Protein AF-A0A2V9D020-F1 (afdb_monomer)

Radius of gyration: 17.43 Å; Cα contacts (8 Å, |Δi|>4): 174; chains: 1; bounding box: 31×52×51 Å

Sequence (132 aa):
MLTHLQSGAFGWPVADARPDLVKAIIAVEPSGPPFFDIQNVGAPEWFRYTTMMARPWGVTADPLSYSPPAANASDLEIVPQGKADGPNLSTCWMQKDPARQLSDDDSPSQSSLGGIKFVHAEPPGQRKRARG

Foldseek 3Di:
DEEEEARLQVQQVVCQVPLVVDPDYHYHNYQDDWQWHWDQDDPDVRIDTDPHGQALCGSHVDDGAWVVGDPGSVVQAWDWDPDA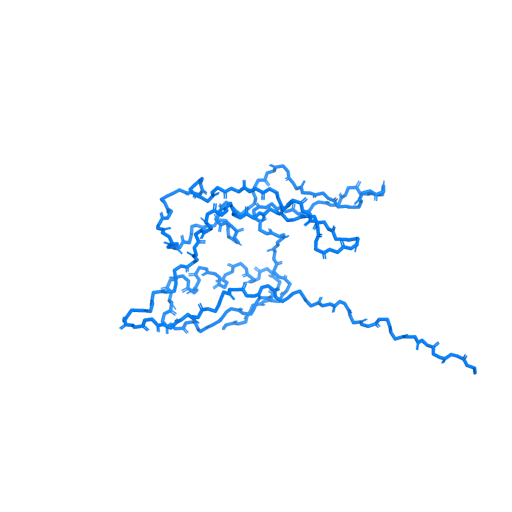PDPPGDTDIHGDPVGIAGDSPDDDDDDDPDGPDPPDDDDPDPPPPPDD

Mean predicted aligned error: 9.89 Å

Solvent-accessible surface area (backbone atoms only — not comparable to full-atom values): 8466 Å² total; per-residue (Å²): 87,80,32,54,36,82,50,21,64,56,50,56,61,53,30,59,77,34,41,87,78,41,94,50,76,45,59,44,72,40,81,56,59,46,31,28,39,70,42,79,70,48,84,92,70,42,59,41,72,48,91,62,72,60,11,58,47,43,77,31,67,58,86,70,58,34,45,70,76,54,94,49,49,79,67,59,47,70,38,71,47,94,62,45,95,46,89,98,47,75,59,50,61,38,64,40,85,86,57,66,38,73,50,70,75,76,85,90,72,98,70,89,78,71,73,89,73,82,75,78,78,74,78,86,69,92,70,78,76,86,74,135

pLDDT: mean 79.36, std 23.19, range [27.41, 97.56]

Secondary structure (DSSP, 8-state):
-EEEGGGGGGHHHHHHH-GGG-S--EEES-S-SSEEEEEEEETTTEEEEEEEEEETBTTBSS---EESPPSSGGGS-EEE-SS-SSTTPPPPEEEPSSPPEE-----SS--------------S--------

Structure (mmCIF, N/CA/C/O backbone):
data_AF-A0A2V9D020-F1
#
_entry.id   AF-A0A2V9D020-F1
#
loop_
_atom_site.group_PDB
_atom_site.id
_atom_site.type_symbol
_atom_site.label_atom_id
_atom_site.label_alt_id
_atom_site.label_comp_id
_atom_site.label_asym_id
_atom_site.label_entity_id
_atom_site.label_seq_id
_atom_site.pdbx_PDB_ins_code
_atom_site.Cartn_x
_atom_site.Cartn_y
_atom_site.Cartn_z
_atom_site.occupancy
_atom_site.B_iso_or_equiv
_atom_site.auth_seq_id
_atom_site.auth_comp_id
_atom_site.auth_asym_id
_atom_site.auth_atom_id
_atom_site.pdbx_PDB_model_num
ATOM 1 N N . MET A 1 1 ? -10.782 -12.820 5.018 1.00 87.81 1 MET A N 1
ATOM 2 C CA . MET A 1 1 ? -11.569 -12.294 3.883 1.00 87.81 1 MET A CA 1
ATOM 3 C C . MET A 1 1 ? -10.842 -12.606 2.586 1.00 87.81 1 MET A C 1
ATOM 5 O O . MET A 1 1 ? -9.620 -12.534 2.580 1.00 87.81 1 MET A O 1
ATOM 9 N N . LEU A 1 2 ? -11.568 -12.964 1.523 1.00 94.00 2 LEU A N 1
ATOM 10 C CA . LEU A 1 2 ? -10.999 -13.219 0.199 1.00 94.00 2 LEU A CA 1
ATOM 11 C C . LEU A 1 2 ? -11.632 -12.275 -0.822 1.00 94.00 2 LEU A C 1
ATOM 13 O O . LEU A 1 2 ? -12.854 -12.165 -0.881 1.00 94.00 2 LEU A O 1
ATOM 17 N N . THR A 1 3 ? -10.795 -11.617 -1.612 1.00 93.56 3 THR A N 1
ATOM 18 C CA . THR A 1 3 ? -11.188 -10.726 -2.704 1.00 93.56 3 THR A CA 1
ATOM 19 C C . THR A 1 3 ? -10.463 -11.136 -3.983 1.00 93.56 3 THR A C 1
ATOM 21 O O . THR A 1 3 ? -9.382 -11.724 -3.943 1.00 93.56 3 THR A O 1
ATOM 24 N N . HIS A 1 4 ? -11.075 -10.856 -5.130 1.00 94.31 4 HIS A N 1
ATOM 25 C CA . HIS A 1 4 ? -10.527 -11.163 -6.450 1.00 94.31 4 HIS A CA 1
ATOM 26 C C . HIS A 1 4 ? -10.631 -9.948 -7.371 1.00 94.31 4 HIS A C 1
ATOM 28 O O . HIS A 1 4 ? -11.661 -9.256 -7.387 1.00 94.31 4 HIS A O 1
ATOM 34 N N . LEU A 1 5 ? -9.585 -9.715 -8.163 1.00 90.44 5 LEU A N 1
ATOM 35 C CA . LEU A 1 5 ? -9.539 -8.667 -9.176 1.00 90.44 5 LEU A CA 1
ATOM 36 C C . LEU A 1 5 ? -9.853 -7.287 -8.562 1.00 90.44 5 LEU A C 1
ATOM 38 O O . LEU A 1 5 ? -9.308 -6.911 -7.524 1.00 90.44 5 LEU A O 1
ATOM 42 N N . GLN A 1 6 ? -10.786 -6.541 -9.157 1.00 88.25 6 GLN A N 1
ATOM 43 C CA . GLN A 1 6 ? -11.172 -5.197 -8.720 1.00 88.25 6 GLN A CA 1
ATOM 44 C C . GLN A 1 6 ? -11.692 -5.151 -7.280 1.00 88.25 6 GLN A C 1
ATOM 46 O O . GLN A 1 6 ? -11.519 -4.140 -6.604 1.00 88.25 6 GLN A O 1
ATOM 51 N N . SER A 1 7 ? -12.273 -6.246 -6.773 1.00 90.25 7 SER A N 1
ATOM 52 C CA . SER A 1 7 ? -12.718 -6.281 -5.376 1.00 90.25 7 SER A CA 1
ATOM 53 C C . SER A 1 7 ? -11.559 -6.282 -4.372 1.00 90.25 7 SER A C 1
ATOM 55 O O . SER A 1 7 ? -11.774 -6.0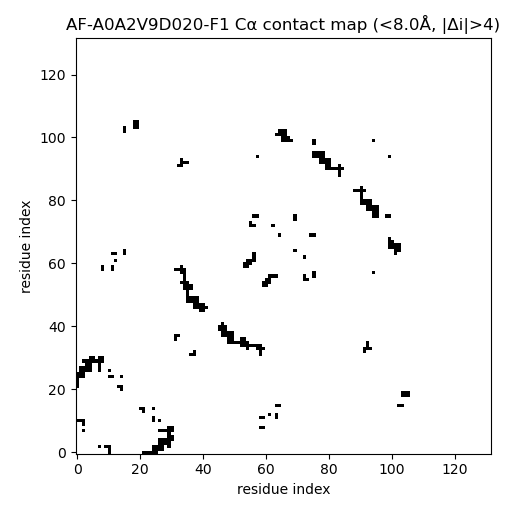39 -3.186 1.00 90.25 7 SER A O 1
ATOM 57 N N . GLY A 1 8 ? -10.326 -6.502 -4.848 1.00 89.62 8 GLY A N 1
ATOM 58 C CA . GLY A 1 8 ? -9.086 -6.428 -4.080 1.00 89.62 8 GLY A CA 1
ATOM 59 C C . GLY A 1 8 ? -8.963 -5.163 -3.234 1.00 89.62 8 GLY A C 1
ATOM 60 O O . GLY A 1 8 ? -8.541 -5.240 -2.082 1.00 89.62 8 GLY A O 1
ATOM 61 N N . ALA A 1 9 ? -9.405 -4.023 -3.773 1.00 88.62 9 ALA A N 1
ATOM 62 C CA . ALA A 1 9 ? -9.327 -2.729 -3.100 1.00 88.62 9 ALA A CA 1
ATOM 63 C C . ALA A 1 9 ? -10.188 -2.647 -1.828 1.00 88.62 9 ALA A C 1
ATOM 65 O O . ALA A 1 9 ? -9.800 -1.968 -0.883 1.00 88.62 9 ALA A O 1
ATOM 66 N N . PHE A 1 10 ? -11.318 -3.361 -1.765 1.00 90.94 10 PHE A N 1
ATOM 67 C CA . PHE A 1 10 ? -12.242 -3.285 -0.625 1.00 90.94 10 PHE A CA 1
ATOM 68 C C . PHE A 1 10 ? -11.757 -4.051 0.603 1.00 90.94 10 PHE A C 1
ATOM 70 O O . PHE A 1 10 ? -12.249 -3.811 1.703 1.00 90.94 10 PHE A O 1
ATOM 77 N N . GLY A 1 11 ? -10.797 -4.966 0.436 1.00 91.69 11 GLY A N 1
ATOM 78 C CA . GLY A 1 11 ? -10.312 -5.773 1.548 1.00 91.69 11 GLY A CA 1
ATOM 79 C C . GLY A 1 11 ? -9.694 -4.924 2.664 1.00 91.69 11 GLY A C 1
ATOM 80 O O . GLY A 1 11 ? -9.945 -5.167 3.841 1.00 91.69 11 GLY A O 1
ATOM 81 N N . TRP A 1 12 ? -8.934 -3.901 2.281 1.00 92.69 12 TRP A N 1
ATOM 82 C CA . TRP A 1 12 ? -8.201 -3.025 3.193 1.00 92.69 12 TRP A CA 1
ATOM 83 C C . TRP A 1 12 ? -9.106 -2.144 4.068 1.00 92.69 12 TRP A C 1
ATOM 85 O O . TRP A 1 12 ? -9.023 -2.290 5.283 1.00 92.69 12 TRP A O 1
ATOM 95 N N . PRO A 1 13 ? -10.017 -1.307 3.525 1.00 92.50 13 PRO A N 1
ATOM 96 C CA . PRO A 1 13 ? -10.876 -0.460 4.355 1.00 92.50 13 PRO A CA 1
ATOM 97 C C . PRO A 1 13 ? -11.856 -1.264 5.220 1.00 92.50 13 PRO A C 1
ATOM 99 O O . PRO A 1 13 ? -12.242 -0.815 6.294 1.00 92.50 13 PRO A O 1
ATOM 102 N N . VAL A 1 14 ? -12.261 -2.465 4.790 1.00 92.94 14 VAL A N 1
ATOM 103 C CA . VAL A 1 14 ? -13.100 -3.341 5.624 1.00 92.94 14 VAL A CA 1
ATOM 104 C C . VAL A 1 14 ? -12.320 -3.867 6.827 1.00 92.94 14 VAL A C 1
ATOM 106 O O . VAL A 1 14 ? -12.878 -3.903 7.922 1.00 92.94 14 VAL A O 1
ATOM 109 N N . ALA A 1 15 ? -11.058 -4.267 6.641 1.00 91.81 15 ALA A N 1
ATOM 110 C CA . ALA A 1 15 ? -10.207 -4.678 7.754 1.00 91.81 15 ALA A CA 1
ATOM 111 C C . ALA A 1 15 ? -9.889 -3.501 8.683 1.00 91.81 15 ALA A C 1
ATOM 113 O O . ALA A 1 15 ? -10.028 -3.648 9.888 1.00 91.81 15 ALA A O 1
ATOM 114 N N . ASP A 1 16 ? -9.577 -2.329 8.125 1.00 92.50 16 ASP A N 1
ATOM 115 C CA . ASP A 1 16 ? -9.305 -1.102 8.886 1.00 92.50 16 ASP A CA 1
ATOM 116 C C . ASP A 1 16 ? -10.499 -0.674 9.753 1.00 92.50 16 ASP A C 1
ATOM 118 O O . ASP A 1 16 ? -10.349 -0.323 10.917 1.00 92.50 16 ASP A O 1
ATOM 122 N N . ALA A 1 17 ? -11.719 -0.776 9.215 1.00 91.94 17 ALA A N 1
ATOM 123 C CA . ALA A 1 17 ? -12.936 -0.442 9.949 1.00 91.94 17 ALA A CA 1
ATOM 124 C C . ALA A 1 17 ? -13.366 -1.517 10.964 1.00 91.94 17 ALA A C 1
ATOM 126 O O . ALA A 1 17 ? -14.218 -1.246 11.814 1.00 91.94 17 ALA A O 1
ATOM 127 N N . ARG A 1 18 ? -12.875 -2.758 10.835 1.00 90.56 18 ARG A N 1
ATOM 128 C CA . ARG A 1 18 ? -13.279 -3.924 11.645 1.00 90.56 18 ARG A CA 1
ATOM 129 C C . ARG A 1 18 ? -12.068 -4.804 12.011 1.00 90.56 18 ARG A C 1
ATOM 131 O O . ARG A 1 18 ? -12.108 -6.006 11.718 1.00 90.56 18 ARG A O 1
ATOM 138 N N . PRO A 1 19 ? -11.029 -4.248 12.658 1.00 87.38 19 PRO A N 1
ATOM 139 C CA . PRO A 1 19 ? -9.765 -4.954 12.885 1.00 87.38 19 PRO A CA 1
ATOM 140 C C . PRO A 1 19 ? -9.964 -6.248 13.689 1.00 87.38 19 PRO A C 1
ATOM 142 O O . PRO A 1 19 ? -9.429 -7.292 13.323 1.00 87.38 19 PRO A O 1
ATOM 145 N N . ASP A 1 20 ? -10.872 -6.240 14.669 1.00 87.56 20 ASP A N 1
ATOM 146 C CA . ASP A 1 20 ? -11.183 -7.407 15.512 1.00 87.56 20 ASP A CA 1
ATOM 147 C C . ASP A 1 20 ? -11.908 -8.554 14.788 1.00 87.56 20 ASP A C 1
ATOM 149 O O . ASP A 1 20 ? -11.980 -9.679 15.285 1.00 87.56 20 ASP A O 1
ATOM 153 N N . LEU A 1 21 ? -12.506 -8.283 13.623 1.00 89.94 21 LEU A N 1
ATOM 154 C CA . LEU A 1 21 ? -13.344 -9.249 12.900 1.00 89.94 21 LEU A CA 1
ATOM 155 C C . LEU A 1 21 ? -12.667 -9.801 11.643 1.00 89.94 21 LEU A C 1
ATOM 157 O O . LEU A 1 21 ? -13.145 -10.782 11.065 1.00 89.94 21 LEU A O 1
ATOM 161 N N . VAL A 1 22 ? -11.560 -9.198 11.202 1.00 87.50 22 VAL A N 1
ATOM 162 C CA . VAL A 1 22 ? -10.839 -9.609 9.996 1.00 87.50 22 VAL A CA 1
ATOM 163 C C . VAL A 1 22 ? -9.460 -10.128 10.368 1.00 87.50 22 VAL A C 1
ATOM 165 O O . VAL A 1 22 ? -8.502 -9.385 10.491 1.00 87.50 22 VAL A O 1
ATOM 168 N N . LYS A 1 23 ? -9.325 -11.455 10.444 1.00 87.81 23 LYS A N 1
ATOM 169 C CA . LYS A 1 23 ? -8.033 -12.077 10.776 1.00 87.81 23 LYS A CA 1
ATOM 170 C C . LYS A 1 23 ? -6.972 -11.961 9.674 1.00 87.81 23 LYS A C 1
ATOM 172 O O . LYS A 1 23 ? -5.784 -12.061 9.957 1.00 87.81 23 LYS A O 1
ATOM 177 N N . ALA A 1 24 ? -7.404 -11.864 8.415 1.00 88.31 24 ALA A N 1
ATOM 178 C CA . ALA A 1 24 ? -6.524 -11.774 7.252 1.00 88.31 24 ALA A CA 1
ATOM 179 C C . ALA A 1 24 ? -7.281 -11.301 6.002 1.00 88.31 24 ALA A C 1
ATOM 181 O O . ALA A 1 24 ? -8.473 -11.597 5.835 1.00 88.31 24 ALA A O 1
ATOM 182 N N . ILE A 1 25 ? -6.554 -10.668 5.080 1.00 89.94 25 ILE A N 1
ATOM 183 C CA . ILE A 1 25 ? -6.991 -10.374 3.710 1.00 89.94 25 ILE A CA 1
ATOM 184 C C . ILE A 1 25 ? -6.212 -11.275 2.750 1.00 89.94 25 ILE A C 1
ATOM 186 O O . ILE A 1 25 ? -4.985 -11.292 2.756 1.00 89.94 25 ILE A O 1
ATOM 190 N N . ILE A 1 26 ? -6.931 -12.002 1.900 1.00 92.12 26 ILE A N 1
ATOM 191 C CA . ILE A 1 26 ? -6.379 -12.711 0.746 1.00 92.12 26 ILE A CA 1
ATOM 192 C C . ILE A 1 26 ? -6.903 -11.993 -0.493 1.00 92.12 26 ILE A C 1
ATOM 194 O O . ILE A 1 26 ? -8.055 -12.184 -0.876 1.00 92.12 26 ILE A O 1
ATOM 198 N N . ALA A 1 27 ? -6.071 -11.149 -1.094 1.00 91.12 27 ALA A N 1
ATOM 199 C CA . ALA A 1 27 ? -6.400 -10.454 -2.331 1.00 91.12 27 ALA A CA 1
ATOM 200 C C . ALA A 1 27 ? -5.744 -11.180 -3.510 1.00 91.12 27 ALA A C 1
ATOM 202 O O . ALA A 1 27 ? -4.519 -11.210 -3.623 1.00 91.12 27 ALA A O 1
ATOM 203 N N . VAL A 1 28 ? -6.559 -11.785 -4.373 1.00 92.81 28 VAL A N 1
ATOM 204 C CA . VAL A 1 28 ? -6.100 -12.505 -5.565 1.00 92.81 28 VAL A CA 1
ATOM 205 C C . VAL A 1 28 ? -6.102 -11.546 -6.751 1.00 92.81 28 VAL A C 1
ATOM 207 O O . VAL A 1 28 ? -7.161 -11.055 -7.143 1.00 92.81 28 VAL A O 1
ATOM 210 N N . GLU A 1 29 ? -4.913 -11.278 -7.292 1.00 91.44 29 GLU A N 1
ATOM 211 C CA . GLU A 1 29 ? -4.685 -10.343 -8.406 1.00 91.44 29 GLU A CA 1
ATOM 212 C C . GLU A 1 29 ? -5.315 -8.943 -8.191 1.00 91.44 29 GLU A C 1
ATOM 214 O O . GLU A 1 29 ? -6.063 -8.459 -9.044 1.00 91.44 29 GLU A O 1
ATOM 219 N N . PRO A 1 30 ? -5.066 -8.270 -7.046 1.00 88.50 30 PRO A N 1
ATOM 220 C CA . PRO A 1 30 ? -5.572 -6.920 -6.825 1.00 88.50 30 PRO A CA 1
ATOM 221 C C . PRO A 1 30 ? -4.879 -5.904 -7.741 1.00 88.50 30 PRO A C 1
ATOM 223 O O . PRO A 1 30 ? -3.773 -6.130 -8.234 1.00 88.50 30 PRO A O 1
ATOM 226 N N . SER A 1 31 ? -5.490 -4.728 -7.890 1.00 85.00 31 SER A N 1
ATOM 227 C CA . SER A 1 31 ? -4.809 -3.561 -8.459 1.00 85.00 31 SER A CA 1
ATOM 228 C C . SER A 1 31 ? -3.546 -3.230 -7.660 1.00 85.00 31 SER A C 1
ATOM 230 O O . SER A 1 31 ? -3.591 -3.155 -6.430 1.00 85.00 31 SER A O 1
ATOM 232 N N . GLY A 1 32 ? -2.438 -2.989 -8.347 1.00 80.44 32 GLY A N 1
ATOM 233 C CA . GLY A 1 32 ? -1.145 -2.724 -7.730 1.00 80.44 32 GLY A CA 1
ATOM 234 C C . GLY A 1 32 ? -0.087 -2.428 -8.785 1.00 80.44 32 GLY A C 1
ATOM 235 O O . GLY A 1 32 ? -0.401 -2.454 -9.981 1.00 80.44 32 GLY A O 1
ATOM 236 N N . PRO A 1 33 ? 1.164 -2.155 -8.377 1.00 88.75 33 PRO A N 1
ATOM 237 C CA . PRO A 1 33 ? 1.796 -2.266 -7.037 1.00 88.75 33 PRO A CA 1
ATOM 238 C C . PRO A 1 33 ? 1.492 -1.085 -6.079 1.00 88.75 33 PRO A C 1
ATOM 240 O O . PRO A 1 33 ? 0.730 -0.203 -6.449 1.00 88.75 33 PRO A O 1
ATOM 243 N N . PRO A 1 34 ? 2.016 -1.014 -4.836 1.00 90.25 34 PRO A N 1
ATOM 244 C CA . PRO A 1 34 ? 1.792 0.143 -3.957 1.00 90.25 34 PRO A CA 1
ATOM 245 C C . PRO A 1 34 ? 2.175 1.494 -4.586 1.00 90.25 34 PRO A C 1
ATOM 247 O O . PRO A 1 34 ? 3.091 1.571 -5.404 1.00 90.25 34 PRO A O 1
ATOM 250 N N . PHE A 1 35 ? 1.487 2.558 -4.164 1.00 94.75 35 PHE A N 1
ATOM 251 C CA . PHE A 1 35 ? 1.672 3.961 -4.570 1.00 94.75 35 PHE A CA 1
ATOM 252 C C . PHE A 1 35 ? 1.384 4.294 -6.041 1.00 94.75 35 PHE A C 1
ATOM 254 O O . PHE A 1 35 ? 0.561 5.168 -6.305 1.00 94.75 35 PHE A O 1
ATOM 261 N N . PHE A 1 36 ? 2.000 3.608 -7.002 1.00 94.62 36 PHE A N 1
ATOM 262 C CA . PHE A 1 36 ? 1.916 3.920 -8.434 1.00 94.62 36 PHE A CA 1
ATOM 263 C C . PHE A 1 36 ? 1.421 2.721 -9.242 1.00 94.62 36 PHE A C 1
ATOM 265 O O . PHE A 1 36 ? 1.714 1.573 -8.906 1.00 94.62 36 PHE A O 1
ATOM 272 N N . ASP A 1 37 ? 0.685 2.984 -10.320 1.00 92.25 37 ASP A N 1
ATOM 273 C CA . ASP A 1 37 ? 0.302 1.950 -11.282 1.00 92.25 37 ASP A CA 1
ATOM 274 C C . ASP A 1 37 ? 1.453 1.642 -12.242 1.00 92.25 37 ASP A C 1
ATOM 276 O O . ASP A 1 37 ? 2.416 2.401 -12.367 1.00 92.25 37 ASP A O 1
ATOM 280 N N . ILE A 1 38 ? 1.336 0.517 -12.945 1.00 89.00 38 ILE A N 1
ATOM 281 C CA . ILE A 1 38 ? 2.230 0.150 -14.040 1.00 89.00 38 ILE A CA 1
ATOM 282 C C . ILE A 1 38 ? 1.516 0.402 -15.369 1.00 89.00 38 ILE A C 1
ATOM 284 O O . ILE A 1 38 ? 0.399 -0.060 -15.590 1.00 89.00 38 ILE A O 1
ATOM 288 N N . GLN A 1 39 ? 2.193 1.093 -16.281 1.00 90.31 39 GLN A N 1
ATOM 289 C CA . GLN A 1 39 ? 1.784 1.283 -17.669 1.00 90.31 39 GLN A CA 1
ATOM 290 C C . GLN A 1 39 ? 2.648 0.440 -18.615 1.00 90.31 39 GLN A C 1
ATOM 292 O O . GLN A 1 39 ? 3.861 0.316 -18.425 1.00 90.31 39 GLN A O 1
ATOM 297 N N . ASN A 1 40 ? 2.028 -0.106 -19.664 1.00 90.81 40 ASN A N 1
ATOM 298 C CA . ASN A 1 40 ? 2.741 -0.760 -20.759 1.00 90.81 40 ASN A CA 1
ATOM 299 C C . ASN A 1 40 ? 3.334 0.307 -21.690 1.00 90.81 40 ASN A C 1
ATOM 301 O O . ASN A 1 40 ? 2.611 1.182 -22.166 1.00 90.81 40 ASN A O 1
ATOM 305 N N . VAL A 1 41 ? 4.645 0.245 -21.923 1.00 91.69 41 VAL A N 1
ATOM 306 C CA . VAL A 1 41 ? 5.389 1.235 -22.726 1.00 91.69 41 VAL A CA 1
ATOM 307 C C . VAL A 1 41 ? 6.032 0.644 -23.986 1.00 91.69 41 VAL A C 1
ATOM 309 O O . VAL A 1 41 ? 6.692 1.371 -24.721 1.00 91.69 41 VAL A O 1
ATOM 312 N N . GLY A 1 42 ? 5.809 -0.645 -24.271 1.00 91.19 42 GLY A N 1
ATOM 313 C CA . GLY A 1 42 ? 6.434 -1.353 -25.394 1.00 91.19 42 GLY A CA 1
ATOM 314 C C . GLY A 1 42 ? 7.906 -1.722 -25.159 1.00 91.19 42 GLY A C 1
ATOM 315 O O . GLY A 1 42 ? 8.510 -1.345 -24.158 1.00 91.19 42 GLY A O 1
ATOM 316 N N . ALA A 1 43 ? 8.479 -2.512 -26.069 1.00 87.19 43 ALA A N 1
ATOM 317 C CA . ALA A 1 43 ? 9.869 -2.966 -25.985 1.00 87.19 43 ALA A CA 1
ATOM 318 C C . ALA A 1 43 ? 10.879 -1.813 -26.198 1.00 87.19 43 ALA A C 1
ATOM 320 O O . ALA A 1 43 ? 10.599 -0.927 -27.010 1.00 87.19 43 ALA A O 1
ATOM 321 N N . PRO A 1 44 ? 12.079 -1.869 -25.582 1.00 86.81 44 PRO A N 1
ATOM 322 C CA . PRO A 1 44 ? 12.588 -2.958 -24.738 1.00 86.81 44 PRO A CA 1
ATOM 323 C C . PRO A 1 44 ? 12.158 -2.914 -23.261 1.00 86.81 44 PRO A C 1
ATOM 325 O O . PRO A 1 44 ? 12.310 -3.921 -22.575 1.00 86.81 44 PRO A O 1
ATOM 328 N N . GLU A 1 45 ? 11.612 -1.804 -22.765 1.00 83.38 45 GLU A N 1
ATOM 329 C CA . GLU A 1 45 ? 11.303 -1.619 -21.339 1.00 83.38 45 GLU A CA 1
ATOM 330 C C . GLU A 1 45 ? 10.053 -2.376 -20.864 1.00 83.38 45 GLU A C 1
ATOM 332 O O . GLU A 1 45 ? 9.995 -2.772 -19.703 1.00 83.38 45 GLU A O 1
ATOM 337 N N . TRP A 1 46 ? 9.078 -2.600 -21.751 1.00 85.44 46 TRP A N 1
ATOM 338 C CA . TRP A 1 46 ? 7.772 -3.260 -21.563 1.00 85.44 46 TRP A CA 1
ATOM 339 C C . TRP A 1 46 ? 6.836 -2.628 -20.523 1.00 85.44 46 TRP A C 1
ATOM 341 O O . TRP A 1 46 ? 5.650 -2.458 -20.804 1.00 85.44 46 TRP A O 1
ATOM 351 N N . PHE A 1 47 ? 7.346 -2.222 -19.363 1.00 87.62 47 PHE A N 1
ATOM 352 C CA . PHE A 1 47 ? 6.589 -1.693 -18.237 1.00 87.62 47 PHE A CA 1
ATOM 353 C C . PHE A 1 47 ? 7.298 -0.495 -17.603 1.00 87.62 47 PHE A C 1
ATOM 355 O O . PHE A 1 47 ? 8.524 -0.440 -17.511 1.00 87.62 47 PHE A O 1
ATOM 362 N N . ARG A 1 48 ? 6.516 0.472 -17.125 1.00 88.56 48 ARG A N 1
ATOM 363 C CA . ARG A 1 48 ? 7.005 1.610 -16.339 1.00 88.56 48 ARG A CA 1
ATOM 364 C C . ARG A 1 48 ? 5.968 1.997 -15.295 1.00 88.56 48 ARG A C 1
ATOM 366 O O . ARG A 1 48 ? 4.778 1.851 -15.545 1.00 88.56 48 ARG A O 1
ATOM 373 N N . TYR A 1 49 ? 6.403 2.550 -14.171 1.00 91.25 49 TYR A N 1
ATOM 374 C CA . TYR A 1 49 ? 5.500 3.254 -13.265 1.00 91.25 49 TYR A CA 1
ATOM 375 C C . TYR A 1 49 ? 4.833 4.463 -13.926 1.00 91.25 49 TYR A C 1
ATOM 377 O O . TYR A 1 49 ? 5.458 5.188 -14.707 1.00 91.25 49 TYR A O 1
ATOM 385 N N . THR A 1 50 ? 3.574 4.706 -13.578 1.00 92.69 50 THR A N 1
ATOM 386 C CA . THR A 1 50 ? 2.908 5.977 -13.860 1.00 92.69 50 THR A CA 1
ATOM 387 C C . THR A 1 50 ? 3.575 7.112 -13.085 1.00 92.69 50 THR A C 1
ATOM 389 O O . THR A 1 50 ? 4.205 6.905 -12.050 1.00 92.69 50 THR A O 1
ATOM 392 N N . THR A 1 51 ? 3.431 8.343 -13.576 1.00 91.88 51 THR A N 1
ATOM 393 C CA . THR A 1 51 ? 3.890 9.543 -12.855 1.00 91.88 51 THR 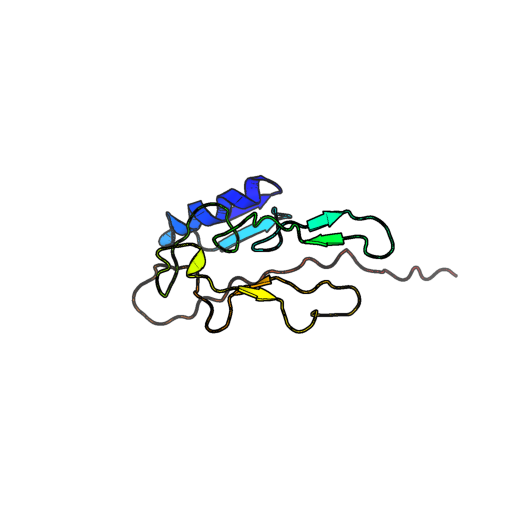A CA 1
ATOM 394 C C . THR A 1 51 ? 2.885 10.009 -11.805 1.00 91.88 51 THR A C 1
ATOM 396 O O . THR A 1 51 ? 3.267 10.634 -10.820 1.00 91.88 51 THR A O 1
ATOM 399 N N . MET A 1 52 ? 1.599 9.706 -12.004 1.00 94.25 52 MET A N 1
ATOM 400 C CA . MET A 1 52 ? 0.542 9.992 -11.038 1.00 94.25 52 MET A CA 1
ATOM 401 C C . MET A 1 52 ? 0.450 8.871 -10.007 1.00 94.25 52 MET A C 1
ATOM 403 O O . MET A 1 52 ? 0.372 7.693 -10.366 1.00 94.25 52 MET A O 1
ATOM 407 N N . MET A 1 53 ? 0.445 9.261 -8.734 1.00 94.12 53 MET A N 1
ATOM 408 C CA . MET A 1 53 ? 0.266 8.361 -7.602 1.00 94.12 53 MET A CA 1
ATOM 409 C C . MET A 1 53 ? -1.194 7.894 -7.544 1.00 94.12 53 MET A C 1
ATOM 411 O O . MET A 1 53 ? -2.106 8.709 -7.430 1.00 94.12 53 MET A O 1
ATOM 415 N N . ALA A 1 54 ? -1.399 6.584 -7.642 1.00 94.44 54 ALA A N 1
ATOM 416 C CA . ALA A 1 54 ? -2.708 5.935 -7.648 1.00 94.44 54 ALA A CA 1
ATOM 417 C C . ALA A 1 54 ? -3.188 5.558 -6.236 1.00 94.44 54 ALA A C 1
ATOM 419 O O . ALA A 1 54 ? -4.388 5.514 -5.977 1.00 94.44 54 ALA A O 1
ATOM 420 N N . ARG A 1 55 ? -2.251 5.272 -5.323 1.00 94.88 55 ARG A N 1
ATOM 421 C CA . ARG A 1 55 ? -2.521 4.795 -3.957 1.00 94.88 55 ARG A CA 1
ATOM 422 C C . ARG A 1 55 ? -1.710 5.589 -2.923 1.00 94.88 55 ARG A C 1
ATOM 424 O O . ARG A 1 55 ? -0.715 5.078 -2.411 1.00 94.88 55 ARG A O 1
ATOM 431 N N . PRO A 1 56 ? -2.079 6.854 -2.643 1.00 96.31 56 PRO A N 1
ATOM 432 C CA . PRO A 1 56 ? -1.383 7.711 -1.677 1.00 96.31 56 PRO A CA 1
ATOM 433 C C . PRO A 1 56 ? -1.209 7.100 -0.280 1.00 96.31 56 PRO A C 1
ATOM 435 O O . PRO A 1 56 ? -0.242 7.421 0.401 1.00 96.31 56 PRO A O 1
ATOM 438 N N . TRP A 1 57 ? -2.091 6.188 0.129 1.00 96.19 57 TRP A N 1
ATOM 439 C CA . TRP A 1 57 ? -2.026 5.490 1.415 1.00 96.19 57 TRP A CA 1
ATOM 440 C C . TRP A 1 57 ? -1.439 4.078 1.253 1.00 96.19 57 TRP A C 1
ATOM 442 O O . TRP A 1 57 ? -1.934 3.090 1.786 1.00 96.19 57 TRP A O 1
ATOM 452 N N . GLY A 1 58 ? -0.393 3.950 0.431 1.00 94.19 58 GLY A N 1
ATOM 453 C CA . GLY A 1 58 ? 0.307 2.690 0.179 1.00 94.19 58 GLY A CA 1
ATOM 454 C C . GLY A 1 58 ? -0.461 1.733 -0.728 1.00 94.19 58 GLY A C 1
ATOM 455 O O . GLY A 1 58 ? -0.176 1.647 -1.923 1.00 94.19 58 GLY A O 1
ATOM 456 N N . VAL A 1 59 ? -1.403 0.977 -0.162 1.00 91.31 59 VAL A N 1
ATOM 457 C CA . VAL A 1 59 ? -2.175 -0.056 -0.883 1.00 91.31 59 VAL A CA 1
ATOM 458 C C . VAL A 1 59 ? -3.565 0.415 -1.318 1.00 91.31 59 VAL A C 1
ATOM 460 O O . VAL A 1 59 ? -4.187 -0.235 -2.157 1.00 91.31 59 VAL A O 1
ATOM 463 N N . THR A 1 60 ? -4.030 1.564 -0.820 1.00 93.19 60 THR A N 1
ATOM 464 C CA . THR A 1 60 ? -5.344 2.149 -1.128 1.00 93.19 60 THR A CA 1
ATOM 465 C C . THR A 1 60 ? -5.248 3.589 -1.631 1.00 93.19 60 THR A C 1
ATOM 467 O O . THR A 1 60 ? -4.278 4.310 -1.383 1.00 93.19 60 THR A O 1
ATOM 470 N N . ALA A 1 61 ? -6.287 4.009 -2.359 1.00 93.94 61 ALA A N 1
ATOM 471 C CA . ALA A 1 61 ? -6.527 5.415 -2.675 1.00 93.94 61 ALA A CA 1
ATOM 472 C C . ALA A 1 61 ? -7.086 6.186 -1.466 1.00 93.94 61 ALA A C 1
ATOM 474 O O . ALA A 1 61 ? -6.733 7.346 -1.262 1.00 93.94 61 ALA A O 1
ATOM 475 N N . ASP A 1 62 ? -7.906 5.517 -0.653 1.00 93.44 62 ASP A N 1
ATOM 476 C CA . ASP A 1 62 ? -8.517 6.076 0.553 1.00 93.44 62 ASP A CA 1
ATOM 477 C C . ASP A 1 62 ? -7.622 5.915 1.794 1.00 93.44 62 ASP A C 1
ATOM 479 O O . ASP A 1 62 ? -6.800 4.992 1.824 1.00 93.44 62 ASP A O 1
ATOM 483 N N . PRO A 1 63 ? -7.779 6.776 2.819 1.00 95.69 63 PRO A N 1
ATOM 484 C CA . PRO A 1 63 ? -7.044 6.670 4.077 1.00 95.69 63 PRO A CA 1
ATOM 485 C C . PRO A 1 63 ? -7.191 5.319 4.781 1.00 95.69 63 PRO A C 1
ATOM 487 O O . PRO A 1 63 ? -8.262 4.717 4.760 1.00 95.69 63 PRO A O 1
ATOM 490 N N . LEU A 1 64 ? -6.114 4.895 5.446 1.00 94.75 64 LEU A N 1
ATOM 491 C CA . LEU A 1 64 ? -6.077 3.763 6.377 1.00 94.75 64 LEU A CA 1
ATOM 492 C C . LEU A 1 64 ? -5.481 4.216 7.710 1.00 94.75 64 LEU A C 1
ATOM 494 O O . LEU A 1 64 ? -4.771 5.225 7.776 1.00 94.75 64 LEU A O 1
ATOM 498 N N . SER A 1 65 ? -5.736 3.450 8.763 1.00 94.56 65 SER A N 1
ATOM 499 C CA . SER A 1 65 ? -5.178 3.674 10.088 1.00 94.56 65 SER A CA 1
ATOM 500 C C . SER A 1 65 ? -3.773 3.083 10.179 1.00 94.56 65 SER A C 1
ATOM 502 O O . SER A 1 65 ? -3.524 1.933 9.813 1.00 94.56 65 SER A O 1
ATOM 504 N N . TYR A 1 66 ? -2.836 3.887 10.682 1.00 94.31 66 TYR A N 1
ATOM 505 C CA . TYR A 1 66 ? -1.430 3.515 10.816 1.00 94.31 66 TYR A CA 1
ATOM 506 C C . TYR A 1 66 ? -0.931 3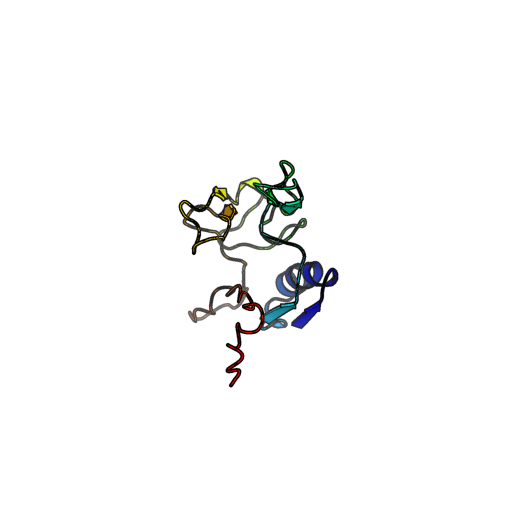.660 12.253 1.00 94.31 66 TYR A C 1
ATOM 508 O O . TYR A 1 66 ? -1.400 4.512 13.010 1.00 94.31 66 TYR A O 1
ATOM 516 N N . SER A 1 67 ? 0.105 2.893 12.584 1.00 92.50 67 SER A N 1
ATOM 517 C CA . SER A 1 67 ? 0.918 3.048 13.782 1.00 92.50 67 SER A CA 1
ATOM 518 C C . SER A 1 67 ? 2.398 3.214 13.394 1.00 92.50 67 SER A C 1
ATOM 520 O O . SER A 1 67 ? 2.976 2.315 12.773 1.00 92.50 67 SER A O 1
ATOM 522 N N . PRO A 1 68 ? 3.038 4.356 13.718 1.00 93.69 68 PRO A N 1
ATOM 523 C CA . PRO A 1 68 ? 2.441 5.560 14.309 1.00 93.69 68 PRO A CA 1
ATOM 524 C C . PRO A 1 68 ? 1.398 6.230 13.381 1.00 93.69 68 PRO A C 1
ATOM 526 O O . PRO A 1 68 ? 1.510 6.083 12.158 1.00 93.69 68 PRO A O 1
ATOM 529 N N . PRO A 1 69 ? 0.434 7.013 13.917 1.00 95.00 69 PRO A N 1
ATOM 530 C CA . PRO A 1 69 ? -0.630 7.643 13.126 1.00 95.00 69 PRO A CA 1
ATOM 531 C C . PRO A 1 69 ? -0.113 8.545 12.003 1.00 95.00 69 PRO A C 1
ATOM 533 O O . PRO A 1 69 ? 0.772 9.376 12.228 1.00 95.00 69 PRO A O 1
ATOM 536 N N . ALA A 1 70 ? -0.681 8.390 10.807 1.00 9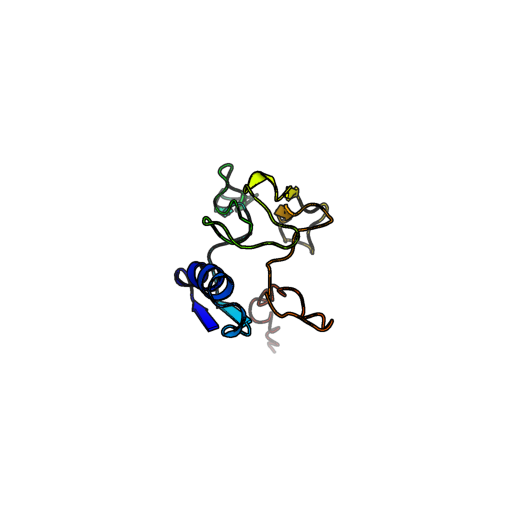5.62 70 ALA A N 1
ATOM 537 C CA . ALA A 1 70 ? -0.512 9.290 9.669 1.00 95.62 70 ALA A CA 1
ATOM 538 C C . ALA A 1 70 ? -1.755 10.184 9.561 1.00 95.62 70 ALA A C 1
ATOM 540 O O . ALA A 1 70 ? -2.866 9.681 9.411 1.00 95.62 70 ALA A O 1
ATOM 541 N N . ALA A 1 71 ? -1.577 11.499 9.663 1.00 95.62 71 ALA A N 1
ATOM 542 C CA . ALA A 1 71 ? -2.659 12.467 9.496 1.00 95.62 71 ALA A CA 1
ATOM 543 C C . ALA A 1 71 ? -2.922 12.760 8.012 1.00 95.62 71 ALA A C 1
ATOM 545 O O . ALA A 1 71 ? -4.050 13.056 7.626 1.00 95.62 71 ALA A O 1
ATOM 546 N N . ASN A 1 72 ? -1.882 12.658 7.181 1.00 97.56 72 ASN A N 1
ATOM 547 C CA . ASN A 1 72 ? -1.933 12.875 5.741 1.00 97.56 72 ASN A CA 1
ATOM 548 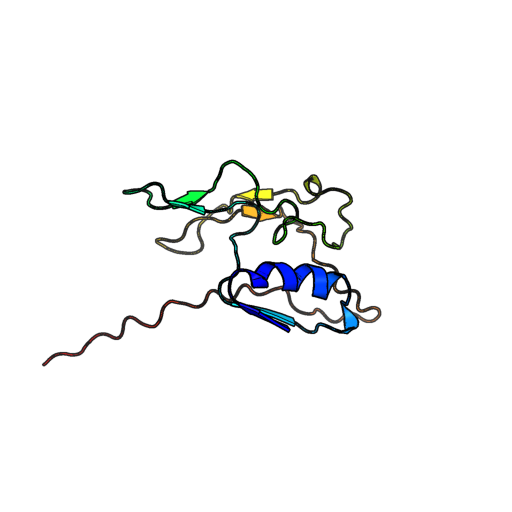C C . ASN A 1 72 ? -1.194 11.752 5.007 1.00 97.56 72 ASN A C 1
ATOM 550 O O . ASN A 1 72 ? -0.239 11.181 5.526 1.00 97.56 72 ASN A O 1
ATOM 554 N N . ALA A 1 73 ? -1.552 11.511 3.745 1.00 96.75 73 ALA A N 1
ATOM 555 C CA . ALA A 1 73 ? -0.846 10.547 2.900 1.00 96.75 73 ALA A CA 1
ATOM 556 C C . ALA A 1 73 ? 0.661 10.835 2.771 1.00 96.75 73 ALA A C 1
ATOM 558 O O . ALA A 1 73 ? 1.467 9.915 2.700 1.00 96.75 73 ALA A O 1
ATOM 559 N N . SER A 1 74 ? 1.058 12.113 2.787 1.00 96.19 74 SER A N 1
ATOM 560 C CA . SER A 1 74 ? 2.467 12.530 2.746 1.00 96.19 74 SER A CA 1
ATOM 561 C C . SER A 1 74 ? 3.279 12.089 3.965 1.00 96.19 74 SER A C 1
ATOM 563 O O . SER A 1 74 ? 4.504 12.124 3.913 1.00 96.19 74 SER A O 1
ATOM 565 N N . ASP A 1 75 ? 2.619 11.683 5.051 1.00 96.62 75 ASP A N 1
ATOM 566 C CA . ASP A 1 75 ? 3.285 11.165 6.245 1.00 96.62 75 ASP A CA 1
ATOM 567 C C . ASP A 1 75 ? 3.820 9.739 6.025 1.00 96.62 75 ASP A C 1
ATOM 569 O O . ASP A 1 75 ? 4.613 9.248 6.836 1.00 96.62 75 ASP A O 1
ATOM 573 N N . LEU A 1 76 ? 3.391 9.073 4.945 1.00 96.31 76 LEU A N 1
ATOM 574 C CA . LEU A 1 76 ? 4.031 7.887 4.393 1.00 96.31 76 LEU A CA 1
ATOM 575 C C . LEU A 1 76 ? 5.154 8.342 3.454 1.00 96.31 76 LEU A C 1
ATOM 577 O O . LEU A 1 76 ? 4.980 8.422 2.238 1.00 96.31 76 LEU A O 1
ATOM 581 N N . GLU A 1 77 ? 6.321 8.656 4.015 1.00 96.12 77 GLU A N 1
ATOM 582 C CA . GLU A 1 77 ? 7.512 8.917 3.203 1.00 96.12 77 GLU A CA 1
ATOM 583 C C . GLU A 1 77 ? 7.827 7.686 2.347 1.00 96.12 77 GLU A C 1
ATOM 585 O O . GLU A 1 77 ? 7.926 6.582 2.880 1.00 96.12 77 GLU A O 1
ATOM 590 N N . ILE A 1 78 ? 8.019 7.867 1.038 1.00 95.75 78 ILE A N 1
ATOM 591 C CA . ILE A 1 78 ? 8.314 6.772 0.108 1.00 95.75 78 ILE A CA 1
ATOM 592 C C . ILE A 1 78 ? 9.681 6.899 -0.545 1.00 95.75 78 ILE A C 1
ATOM 594 O O . ILE A 1 78 ? 10.169 7.992 -0.829 1.00 95.75 78 ILE A O 1
ATOM 598 N N . VAL A 1 79 ? 10.281 5.751 -0.835 1.00 94.81 79 VAL A N 1
ATOM 599 C CA . VAL A 1 79 ? 11.550 5.623 -1.545 1.00 94.81 79 VAL A CA 1
ATOM 600 C C . VAL A 1 79 ? 11.455 4.511 -2.589 1.00 94.81 79 VAL A C 1
ATOM 602 O O . VAL A 1 79 ? 10.750 3.519 -2.375 1.00 94.81 79 VAL A O 1
ATOM 605 N N . PRO A 1 80 ? 12.161 4.633 -3.726 1.00 91.38 80 PRO A N 1
ATOM 606 C CA . PRO A 1 80 ? 12.353 3.493 -4.601 1.00 91.38 80 PRO A CA 1
ATOM 607 C C . PRO A 1 80 ? 13.233 2.463 -3.887 1.00 91.38 80 PRO A C 1
ATOM 609 O O . PRO A 1 80 ? 14.215 2.799 -3.222 1.00 91.38 80 PRO A O 1
ATOM 612 N N . GLN A 1 81 ? 12.898 1.191 -4.046 1.00 90.44 81 GLN A N 1
ATOM 613 C CA . GLN A 1 81 ? 13.722 0.082 -3.600 1.00 90.44 81 GLN A CA 1
ATOM 614 C C . GLN A 1 81 ? 15.102 0.182 -4.258 1.00 90.44 81 GLN A C 1
ATOM 616 O O . GLN A 1 81 ? 15.213 0.328 -5.475 1.00 90.44 81 GLN A O 1
ATOM 621 N N . GLY A 1 82 ? 16.162 0.091 -3.452 1.00 89.62 82 GLY A N 1
ATOM 622 C CA . GLY A 1 82 ? 17.528 0.297 -3.943 1.00 89.62 82 GLY A CA 1
ATOM 623 C C . GLY A 1 82 ? 17.995 -0.755 -4.955 1.00 89.62 82 GLY A C 1
ATOM 624 O O . GLY A 1 82 ? 18.841 -0.467 -5.797 1.00 89.62 82 GLY A O 1
ATOM 625 N N . LYS A 1 83 ? 17.448 -1.973 -4.891 1.00 91.81 83 LYS A N 1
ATOM 626 C CA . LYS A 1 83 ? 17.776 -3.081 -5.793 1.00 91.81 83 LYS A CA 1
ATOM 627 C C . LYS A 1 83 ? 16.554 -3.975 -5.976 1.00 91.81 83 L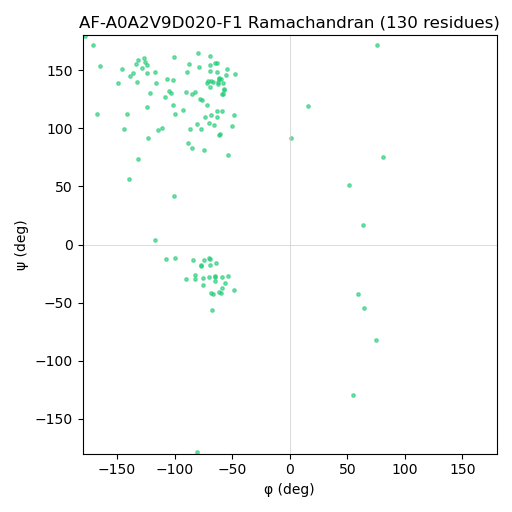YS A C 1
ATOM 629 O O . LYS A 1 83 ? 15.879 -4.266 -4.998 1.00 91.81 83 LYS A O 1
ATOM 634 N N . ALA A 1 84 ? 16.309 -4.430 -7.202 1.00 88.56 84 ALA A N 1
ATOM 635 C CA . ALA A 1 84 ? 15.275 -5.423 -7.468 1.00 88.56 84 ALA A CA 1
ATOM 636 C C . ALA A 1 84 ? 15.585 -6.755 -6.764 1.00 88.56 84 ALA A C 1
ATOM 638 O O . ALA A 1 84 ? 16.749 -7.152 -6.646 1.00 88.56 84 ALA A O 1
ATOM 639 N N . ASP A 1 85 ? 14.537 -7.474 -6.365 1.00 88.75 85 ASP A N 1
ATOM 640 C CA . ASP A 1 85 ? 14.664 -8.733 -5.620 1.00 88.75 85 ASP A CA 1
ATOM 641 C C . ASP A 1 85 ? 15.230 -9.894 -6.458 1.00 88.75 85 ASP A C 1
ATOM 643 O O . ASP A 1 85 ? 15.638 -10.921 -5.916 1.00 88.75 85 ASP A O 1
ATOM 647 N N . GLY A 1 86 ? 15.319 -9.738 -7.782 1.00 90.62 86 GLY A N 1
ATOM 648 C CA . GLY A 1 86 ? 15.829 -10.767 -8.678 1.00 90.62 86 GLY A CA 1
ATOM 649 C C . GLY A 1 86 ? 16.042 -10.283 -10.114 1.00 90.62 86 GLY A C 1
ATOM 650 O O . GLY A 1 86 ? 15.657 -9.166 -10.469 1.00 90.62 86 GLY A O 1
ATOM 651 N N . PRO A 1 87 ? 16.674 -11.114 -10.961 1.00 88.31 87 PRO A N 1
ATOM 652 C CA . PRO A 1 87 ? 16.809 -10.817 -12.381 1.00 88.31 87 PRO A CA 1
ATOM 653 C C . PRO A 1 87 ? 15.427 -10.731 -13.039 1.00 88.31 87 PRO A C 1
ATOM 655 O O . PRO A 1 87 ? 14.555 -11.550 -12.766 1.00 88.31 87 PRO A O 1
ATOM 658 N N . ASN A 1 88 ? 15.252 -9.764 -13.941 1.00 83.06 88 ASN A N 1
ATOM 659 C CA . ASN A 1 88 ? 13.991 -9.490 -14.646 1.00 83.06 88 ASN A CA 1
ATOM 660 C C . ASN A 1 88 ? 12.820 -9.042 -13.748 1.00 83.06 88 ASN A C 1
ATOM 662 O O . ASN A 1 88 ? 11.677 -9.065 -14.197 1.00 83.06 88 ASN A O 1
ATOM 666 N N . LEU A 1 89 ? 13.089 -8.614 -12.510 1.00 82.75 89 LEU A N 1
ATOM 667 C CA . LEU A 1 89 ? 12.107 -7.945 -11.656 1.00 82.75 89 LEU A CA 1
ATOM 668 C C . LEU A 1 89 ? 12.353 -6.434 -11.658 1.00 82.75 89 LEU A C 1
ATOM 670 O O . LEU A 1 89 ? 13.497 -5.976 -11.660 1.00 82.75 89 LEU A O 1
ATOM 674 N N . SER A 1 90 ? 11.275 -5.655 -11.655 1.00 83.06 90 SER A N 1
ATOM 675 C CA . SER A 1 90 ? 11.344 -4.209 -11.434 1.00 83.06 90 SER A CA 1
ATOM 676 C C . SER A 1 90 ? 11.497 -3.909 -9.944 1.00 83.06 90 SER A C 1
ATOM 678 O O . SER A 1 90 ? 11.046 -4.678 -9.099 1.00 83.06 90 SER A O 1
ATOM 680 N N . THR A 1 91 ? 12.113 -2.777 -9.615 1.00 87.44 91 THR A N 1
ATOM 681 C CA . THR A 1 91 ? 12.098 -2.252 -8.246 1.00 87.44 91 THR A CA 1
ATOM 682 C C . THR A 1 91 ? 10.700 -1.773 -7.859 1.00 87.44 91 THR A C 1
ATOM 684 O O . THR A 1 91 ? 9.894 -1.392 -8.713 1.00 87.44 91 THR A O 1
ATOM 687 N N . CYS A 1 92 ? 10.417 -1.769 -6.560 1.00 87.75 92 CYS A N 1
ATOM 688 C CA . CYS A 1 92 ? 9.164 -1.267 -5.994 1.00 87.75 92 CYS A CA 1
ATOM 689 C C . CYS A 1 92 ? 9.304 0.143 -5.405 1.00 87.75 92 CYS A C 1
ATOM 691 O O . CYS A 1 92 ? 10.406 0.579 -5.081 1.00 87.75 92 CYS A O 1
ATOM 693 N N . TRP A 1 93 ? 8.183 0.842 -5.220 1.00 93.31 93 TRP A N 1
ATOM 694 C CA . TRP A 1 93 ? 8.097 1.973 -4.290 1.00 93.31 93 TRP A CA 1
ATOM 695 C C . TRP A 1 93 ? 7.674 1.453 -2.918 1.00 93.31 93 TRP A C 1
ATOM 697 O O . TRP A 1 93 ? 6.722 0.680 -2.812 1.00 93.31 93 TRP A O 1
ATOM 707 N N . MET A 1 94 ? 8.390 1.854 -1.873 1.00 93.50 94 MET A N 1
ATOM 708 C CA . MET A 1 94 ? 8.182 1.383 -0.504 1.00 93.50 94 MET A CA 1
ATOM 709 C C . MET A 1 94 ? 8.139 2.568 0.450 1.00 93.50 94 MET A C 1
ATOM 711 O O . MET A 1 94 ? 8.692 3.621 0.138 1.00 93.50 94 MET A O 1
ATOM 715 N N . GLN A 1 95 ? 7.535 2.392 1.626 1.00 95.94 95 GLN A N 1
ATOM 716 C CA . GLN A 1 95 ? 7.743 3.350 2.709 1.00 95.94 95 GLN A CA 1
ATOM 717 C C . GLN A 1 95 ? 9.228 3.378 3.096 1.00 95.94 95 GLN A C 1
ATOM 719 O O . GLN A 1 95 ? 9.896 2.343 3.106 1.00 95.94 95 GLN A O 1
ATOM 724 N N . LYS A 1 96 ? 9.743 4.562 3.410 1.00 95.69 96 LYS A N 1
ATOM 725 C CA . LYS A 1 96 ? 11.069 4.746 3.991 1.00 95.69 96 LYS A CA 1
ATOM 726 C C . LYS A 1 96 ? 11.082 4.193 5.412 1.00 95.69 96 LYS A C 1
ATOM 728 O O . LYS A 1 96 ? 10.135 4.400 6.167 1.00 95.69 96 LYS A O 1
ATOM 733 N N . ASP A 1 97 ? 12.180 3.546 5.789 1.00 92.50 97 ASP A N 1
ATOM 734 C CA . ASP A 1 97 ? 12.339 3.048 7.150 1.00 92.50 97 ASP A CA 1
ATOM 735 C C . ASP A 1 97 ? 12.571 4.186 8.168 1.00 92.50 97 ASP A C 1
ATOM 737 O O . ASP A 1 97 ? 13.359 5.101 7.897 1.00 92.50 97 ASP A O 1
ATOM 741 N N . PRO A 1 98 ? 11.947 4.120 9.362 1.00 93.88 98 PRO A N 1
ATOM 742 C CA . PRO A 1 98 ? 10.992 3.091 9.784 1.00 93.88 98 PRO A CA 1
ATOM 743 C C . PRO A 1 98 ? 9.603 3.288 9.150 1.00 93.88 98 PRO A C 1
ATOM 745 O O . PRO A 1 98 ? 8.975 4.333 9.321 1.00 93.88 98 PRO A O 1
ATOM 748 N N . ALA A 1 99 ? 9.101 2.256 8.466 1.00 94.12 99 ALA A N 1
ATOM 749 C CA . ALA A 1 99 ? 7.782 2.286 7.843 1.00 94.12 99 ALA A CA 1
ATOM 750 C C . ALA A 1 99 ? 6.657 2.241 8.887 1.00 94.12 99 ALA A C 1
ATOM 752 O O . ALA A 1 99 ? 6.707 1.463 9.849 1.00 94.12 99 ALA A O 1
ATOM 753 N N . ARG A 1 100 ? 5.590 3.010 8.652 1.00 94.62 100 ARG A N 1
ATOM 754 C CA . ARG A 1 100 ? 4.365 2.917 9.449 1.00 94.62 100 ARG A CA 1
ATOM 755 C C . ARG A 1 100 ? 3.673 1.593 9.160 1.00 94.62 100 ARG A C 1
ATOM 757 O O . ARG A 1 100 ? 3.549 1.192 8.000 1.00 94.62 100 ARG A O 1
ATOM 764 N N . GLN A 1 101 ? 3.213 0.931 10.210 1.00 91.94 101 GLN A N 1
ATOM 765 C CA . GLN A 1 101 ? 2.455 -0.311 10.100 1.00 91.94 101 GLN A CA 1
ATOM 766 C C . GLN A 1 101 ? 0.970 0.010 9.991 1.00 91.94 101 GLN A C 1
ATOM 768 O O . GLN A 1 101 ? 0.534 1.007 10.561 1.00 91.94 101 GLN A O 1
ATOM 773 N N . LEU A 1 102 ? 0.200 -0.811 9.273 1.00 89.75 102 LEU A N 1
ATOM 774 C CA . LEU A 1 102 ? -1.256 -0.743 9.398 1.00 89.75 102 LEU A CA 1
ATOM 775 C C . LEU A 1 102 ? -1.628 -1.092 10.837 1.00 89.75 102 LEU A C 1
ATOM 777 O O . LEU A 1 102 ? -1.012 -1.971 11.442 1.00 89.75 102 LEU A O 1
ATOM 781 N N . SER A 1 103 ? -2.580 -0.356 11.394 1.00 82.81 103 SER A N 1
ATOM 782 C CA . SER A 1 103 ? -3.038 -0.608 12.751 1.00 82.81 103 SER A CA 1
ATOM 783 C C . SER A 1 103 ? -3.891 -1.871 12.774 1.00 82.81 103 SER A C 1
ATOM 785 O O . SER A 1 103 ? -5.021 -1.867 12.298 1.00 82.81 103 SER A O 1
ATOM 787 N N . ASP A 1 104 ? -3.366 -2.929 13.377 1.00 67.44 104 ASP A N 1
ATOM 788 C CA . ASP A 1 104 ? -4.187 -3.995 13.934 1.00 67.44 104 ASP A CA 1
ATOM 789 C C . ASP A 1 104 ? -4.526 -3.539 15.359 1.00 67.44 104 ASP A C 1
ATOM 791 O O . ASP A 1 104 ? -3.663 -3.587 16.238 1.00 67.44 104 ASP A O 1
ATOM 795 N N . ASP A 1 105 ? -5.711 -2.976 15.601 1.00 47.78 105 ASP A N 1
ATOM 796 C CA . ASP A 1 105 ? -6.087 -2.596 16.969 1.00 47.78 105 ASP A CA 1
ATOM 797 C C . ASP A 1 105 ? -6.427 -3.864 17.769 1.00 47.78 105 ASP A C 1
ATOM 799 O O . ASP A 1 105 ? -7.579 -4.254 17.868 1.00 47.78 105 ASP A O 1
ATOM 803 N N . ASP A 1 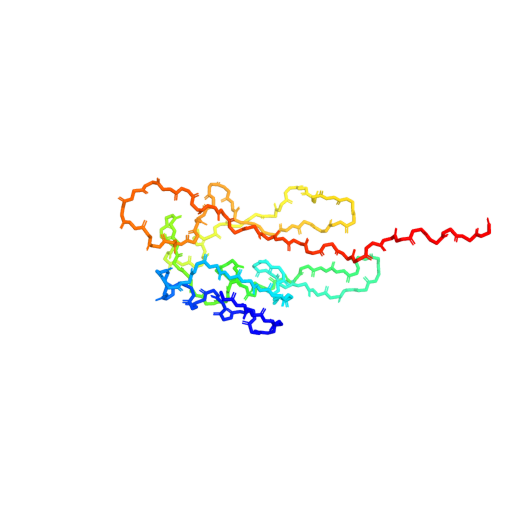106 ? -5.403 -4.552 18.279 1.00 47.28 106 ASP A N 1
ATOM 804 C CA . ASP A 1 106 ? -5.517 -5.675 19.215 1.00 47.28 106 ASP A CA 1
ATOM 805 C C . ASP A 1 106 ? -4.708 -5.325 20.474 1.00 47.28 106 ASP A C 1
ATOM 807 O O . ASP A 1 106 ? -3.493 -5.532 20.550 1.00 47.28 106 ASP A O 1
ATOM 811 N N . SER A 1 107 ? -5.353 -4.715 21.471 1.00 31.41 107 SER A N 1
ATOM 812 C CA . SER A 1 107 ? -4.719 -4.398 22.759 1.00 31.41 107 SER A CA 1
ATOM 813 C C . SER A 1 107 ? -5.399 -5.165 23.904 1.00 31.41 107 SER A C 1
ATOM 815 O O . SER A 1 107 ? -6.628 -5.138 23.958 1.00 31.41 107 SER A O 1
ATOM 817 N N . PRO A 1 108 ? -4.674 -5.733 24.905 1.00 39.94 108 PRO A N 1
ATOM 818 C CA . PRO A 1 108 ? -3.261 -5.505 25.222 1.00 39.94 108 PRO A CA 1
ATOM 819 C C . PRO A 1 108 ? -2.513 -6.765 25.723 1.00 39.94 108 PRO A C 1
ATOM 821 O O . PRO A 1 108 ? -2.517 -7.074 26.911 1.00 39.94 108 PRO A O 1
ATOM 824 N N . SER A 1 109 ? -1.754 -7.438 24.863 1.00 29.34 109 SER A N 1
ATOM 825 C CA . SER A 1 109 ? -0.461 -8.022 25.255 1.00 29.34 109 SER A CA 1
ATOM 826 C C . SER A 1 109 ? 0.289 -8.447 24.002 1.00 29.34 109 SER A C 1
ATOM 828 O O . SER A 1 109 ? -0.147 -9.370 23.325 1.00 29.34 109 SER A O 1
ATOM 830 N N . GLN A 1 110 ? 1.400 -7.765 23.717 1.00 40.28 110 GLN A N 1
ATOM 831 C CA . GLN A 1 110 ? 2.519 -8.204 22.873 1.00 40.28 110 GLN A CA 1
ATOM 832 C C . GLN A 1 110 ? 2.337 -9.599 22.244 1.00 40.28 110 GLN A C 1
ATOM 834 O O . GLN A 1 110 ? 2.742 -10.609 22.818 1.00 40.28 110 GLN A O 1
ATOM 839 N N . SER A 1 111 ? 1.771 -9.663 21.042 1.00 27.94 111 SER A N 1
ATOM 840 C CA . SER A 1 111 ? 2.055 -10.769 20.138 1.00 27.94 111 SER A CA 1
ATOM 841 C C . SER A 1 111 ? 2.144 -10.208 18.730 1.00 27.94 111 SER A C 1
ATOM 843 O O . SER A 1 111 ? 1.199 -9.648 18.187 1.00 27.94 111 SER A O 1
ATOM 845 N N . SER A 1 112 ? 3.354 -10.261 18.187 1.00 33.94 112 SER A N 1
ATOM 846 C CA . SER A 1 112 ? 3.672 -9.875 16.826 1.00 33.94 112 SER A CA 1
ATOM 847 C C . SER A 1 112 ? 2.884 -10.745 15.848 1.00 33.94 112 SER A C 1
ATOM 849 O O . SER A 1 112 ? 3.298 -11.840 15.474 1.00 33.94 112 SER A O 1
ATOM 851 N N . LEU A 1 113 ? 1.740 -10.248 15.400 1.00 34.19 113 LEU A N 1
ATOM 852 C CA . LEU A 1 113 ? 1.147 -10.680 14.145 1.00 34.19 113 LEU A CA 1
ATOM 853 C C . LEU A 1 113 ? 1.767 -9.746 13.105 1.00 34.19 113 LEU A C 1
ATOM 855 O O . LEU A 1 113 ? 1.415 -8.592 12.970 1.00 34.19 113 LEU A O 1
ATOM 859 N N . GLY A 1 114 ? 2.928 -10.099 12.566 1.00 29.56 114 GLY A N 1
ATOM 860 C CA . GLY A 1 114 ? 2.940 -10.998 11.426 1.00 29.56 114 GLY A CA 1
ATOM 861 C C . GLY A 1 114 ? 2.639 -10.151 10.201 1.00 29.56 114 GLY A C 1
ATOM 862 O O . GLY A 1 114 ? 1.518 -10.168 9.711 1.00 29.56 114 GLY A O 1
ATOM 863 N N . GLY A 1 115 ? 3.643 -9.378 9.769 1.00 32.38 115 GLY A N 1
ATOM 864 C CA . GLY A 1 115 ? 3.516 -8.418 8.679 1.00 32.38 115 GLY A CA 1
ATOM 865 C C . GLY A 1 115 ? 2.831 -9.019 7.458 1.00 32.38 115 GLY A C 1
ATOM 866 O O . GLY A 1 115 ? 2.988 -10.207 7.163 1.00 32.38 115 GLY A O 1
ATOM 867 N N . ILE A 1 116 ? 2.082 -8.177 6.752 1.00 36.09 116 ILE A N 1
ATOM 868 C CA . ILE A 1 116 ? 1.477 -8.493 5.460 1.00 36.09 116 ILE A CA 1
ATOM 869 C C . ILE A 1 116 ? 2.571 -9.069 4.559 1.00 36.09 116 ILE A C 1
ATOM 871 O O . ILE A 1 116 ? 3.414 -8.353 4.021 1.00 36.09 116 ILE A O 1
ATOM 875 N N . LYS A 1 117 ? 2.582 -10.394 4.413 1.00 28.41 117 LYS A N 1
ATOM 876 C CA . LYS A 1 117 ? 3.414 -11.060 3.421 1.00 28.41 117 LYS A CA 1
ATOM 877 C C . LYS A 1 117 ? 2.676 -10.957 2.102 1.00 28.41 117 LYS A C 1
ATOM 879 O O . LYS A 1 117 ? 1.721 -11.693 1.865 1.00 28.41 117 LYS A O 1
ATOM 884 N N . PHE A 1 118 ? 3.139 -10.063 1.236 1.00 35.38 118 PHE A N 1
ATOM 885 C CA . PHE A 1 118 ? 2.854 -10.161 -0.188 1.00 35.38 118 PHE A CA 1
ATOM 886 C C . PHE A 1 118 ? 3.461 -11.475 -0.687 1.00 35.38 118 PHE A C 1
ATOM 888 O O . PHE A 1 118 ? 4.651 -11.567 -0.974 1.00 35.38 118 PHE A O 1
ATOM 895 N N . VAL A 1 119 ? 2.657 -12.532 -0.724 1.00 28.45 119 VAL A N 1
ATOM 896 C CA . VAL A 1 119 ? 3.018 -13.761 -1.424 1.00 28.45 119 VAL A CA 1
ATOM 897 C C . VAL A 1 119 ? 2.809 -13.506 -2.910 1.00 28.45 119 VAL A C 1
ATOM 899 O O . VAL A 1 119 ? 1.687 -13.534 -3.409 1.00 28.45 119 VAL A O 1
ATOM 902 N N . HIS A 1 120 ? 3.901 -13.211 -3.615 1.00 32.53 120 HIS A N 1
ATOM 903 C CA . HIS A 1 120 ? 3.920 -13.299 -5.068 1.00 32.53 120 HIS A CA 1
ATOM 904 C C . HIS A 1 120 ? 3.683 -14.766 -5.439 1.00 32.53 120 HIS A C 1
ATOM 906 O O . HIS A 1 120 ? 4.485 -15.634 -5.094 1.00 32.53 120 HIS A O 1
ATOM 912 N N . ALA A 1 121 ? 2.558 -15.059 -6.088 1.00 28.94 121 ALA A N 1
ATOM 913 C CA . ALA A 1 121 ? 2.365 -16.359 -6.705 1.00 28.94 121 ALA A CA 1
ATOM 914 C C . ALA A 1 121 ? 3.343 -16.455 -7.882 1.00 28.94 121 ALA A C 1
ATOM 916 O O . ALA A 1 121 ? 3.202 -15.724 -8.860 1.00 28.94 121 ALA A O 1
ATOM 917 N N . GLU A 1 122 ? 4.353 -17.323 -7.780 1.00 27.41 122 GLU A N 1
ATOM 918 C CA . GLU A 1 122 ? 5.180 -17.644 -8.941 1.00 27.41 122 GLU A CA 1
ATOM 919 C C . GLU A 1 122 ? 4.286 -18.192 -10.068 1.00 27.41 122 GLU A C 1
ATOM 921 O O . GLU A 1 122 ? 3.383 -18.998 -9.804 1.00 27.41 122 GLU A O 1
ATOM 926 N N . PRO A 1 123 ? 4.523 -17.803 -11.334 1.00 33.22 123 PRO A N 1
ATOM 927 C CA . PRO A 1 123 ? 3.825 -18.412 -12.453 1.00 33.22 123 PRO A CA 1
ATOM 928 C C . PRO A 1 123 ? 4.113 -19.923 -12.472 1.00 33.22 123 PRO A C 1
ATOM 930 O O . PRO A 1 123 ? 5.236 -20.345 -12.178 1.00 33.22 123 PRO A O 1
ATOM 933 N N . PRO A 1 124 ? 3.128 -20.769 -12.816 1.00 33.97 124 PRO A N 1
ATOM 934 C CA . PRO A 1 124 ? 3.281 -22.212 -12.732 1.00 33.97 124 PRO A CA 1
ATOM 935 C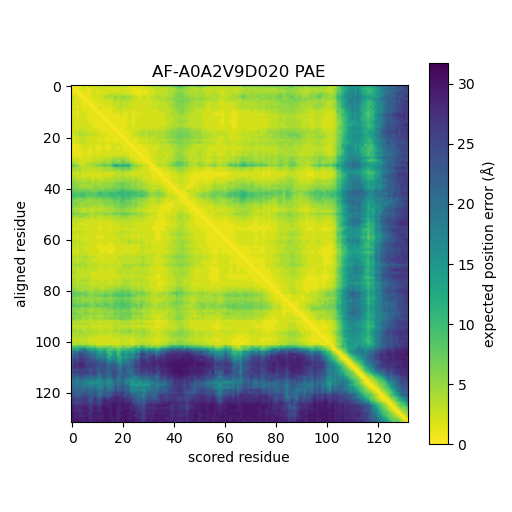 C . PRO A 1 124 ? 4.453 -22.699 -13.594 1.00 33.97 124 PRO A C 1
ATOM 937 O O . PRO A 1 124 ? 4.431 -22.613 -14.818 1.00 33.97 124 PRO A O 1
ATOM 940 N N . GLY A 1 125 ? 5.460 -23.227 -12.893 1.00 35.44 125 GLY A N 1
ATOM 941 C CA . GLY A 1 125 ? 6.559 -24.087 -13.320 1.00 35.44 125 GLY A CA 1
ATOM 942 C C . GLY A 1 125 ? 6.863 -24.210 -14.815 1.00 35.44 125 GLY A C 1
ATOM 943 O O . GLY A 1 125 ? 6.142 -24.857 -15.575 1.00 35.44 125 GLY A O 1
ATOM 944 N N . GLN A 1 126 ? 8.084 -23.799 -15.163 1.00 42.69 126 GLN A N 1
ATOM 945 C CA . GLN A 1 126 ? 8.919 -24.421 -16.194 1.00 42.69 126 GLN A CA 1
ATOM 946 C C . GLN A 1 126 ? 9.068 -25.933 -15.916 1.00 42.69 126 GLN A C 1
ATOM 948 O O . GLN A 1 126 ? 10.094 -26.408 -15.429 1.00 42.69 126 GLN A O 1
ATOM 953 N N . ARG A 1 127 ? 8.040 -26.734 -16.217 1.00 40.28 127 ARG A N 1
ATOM 954 C CA . ARG A 1 127 ? 8.200 -28.183 -16.355 1.00 40.28 127 ARG A CA 1
ATOM 955 C C . ARG A 1 127 ? 9.006 -28.415 -17.627 1.00 40.28 127 ARG A C 1
ATOM 957 O O . ARG A 1 127 ? 8.470 -28.311 -18.730 1.00 40.28 127 ARG A O 1
ATOM 964 N N . LYS A 1 128 ? 10.292 -28.749 -17.476 1.00 40.56 128 LYS A N 1
ATOM 965 C CA . LYS A 1 128 ? 11.083 -29.356 -18.551 1.00 40.56 128 LYS A CA 1
ATOM 966 C C . LYS A 1 128 ? 10.269 -30.516 -19.129 1.00 40.56 128 LYS A C 1
ATOM 968 O O . LYS A 1 128 ? 10.057 -31.524 -18.458 1.00 40.56 128 LYS A O 1
ATOM 973 N N . ARG A 1 129 ? 9.801 -30.376 -20.371 1.00 38.94 129 ARG A N 1
ATOM 974 C CA . ARG A 1 129 ? 9.361 -31.525 -21.163 1.00 38.94 129 ARG A CA 1
ATOM 975 C C . ARG A 1 129 ? 10.605 -32.367 -21.422 1.00 38.94 129 ARG A C 1
ATOM 977 O O . ARG A 1 129 ? 11.405 -32.011 -22.280 1.00 38.94 129 ARG A O 1
ATOM 984 N N . ALA A 1 130 ? 10.766 -33.463 -20.690 1.00 39.56 130 ALA A N 1
ATOM 985 C CA . ALA A 1 130 ? 11.563 -34.571 -21.188 1.00 39.56 130 ALA A CA 1
ATOM 986 C C . ALA A 1 130 ? 10.851 -35.086 -22.451 1.00 39.56 130 ALA A C 1
ATOM 988 O O . ALA A 1 130 ? 9.722 -35.571 -22.385 1.00 39.56 130 ALA A O 1
ATOM 989 N N . ARG A 1 131 ? 11.461 -34.856 -23.615 1.00 40.81 131 ARG A N 1
ATOM 990 C CA . ARG A 1 131 ? 11.143 -35.551 -24.862 1.00 40.81 131 ARG A CA 1
ATOM 991 C C . ARG A 1 131 ? 12.265 -36.556 -25.101 1.00 40.81 131 ARG A C 1
ATOM 993 O O . ARG A 1 131 ? 13.412 -36.121 -25.097 1.00 40.81 131 ARG A O 1
ATOM 1000 N N . GLY A 1 132 ? 11.883 -37.796 -25.409 1.00 38.50 132 GLY A N 1
ATOM 1001 C CA . GLY A 1 132 ? 12.721 -38.800 -26.074 1.00 38.50 132 GLY A CA 1
ATOM 1002 C C . GLY A 1 132 ? 13.603 -39.592 -25.137 1.00 38.50 132 GLY A C 1
ATOM 1003 O O . GLY A 1 132 ? 14.668 -39.056 -24.777 1.00 38.50 132 GLY A O 1
#